Protein AF-A0A8W8LSD0-F1 (afdb_monomer)

Foldseek 3Di:
DDPLLVVLLLVVLQVVLVVCVVVVQWHVDDDPPDSTDGDDDVVCVVVDPPVVVVVVVVVVVVVSVVVSVVVVVVVVVVVVVVVVVVVVVD

Organism: Magallana gigas (NCBI:txid29159)

pLDDT: mean 93.32, std 4.4, range [66.19, 98.12]

Mean predicted aligned error: 3.9 Å

Nearest PDB structures (foldseek):
  6dec-assembly1_F  TM=9.801E-01  e=5.562E-10  Bos taurus
  6dec-assembly2_N  TM=9.756E-01  e=6.833E-10  Bos taurus
  4xf2-assembly2_Y  TM=9.127E-01  e=3.546E-09  Bos taurus
  6w17-assembly1_F  TM=9.397E-01  e=1.306E-08  Schizosaccharomyces pombe 972h-

Radius of gyration: 17.83 Å; Cα contacts (8 Å, |Δi|>4): 45; chains: 1; bounding box: 41×25×53 Å

InterPro domains:
  IPR008384 Actin-related protein 2/3 complex subunit 4 [PF05856] (1-88)
  IPR008384 Actin-related protein 2/3 complex subunit 4 [PTHR22629] (1-90)
  IPR034666 Arp2/3 complex subunit 2/4 [G3DSA:3.30.1460.20] (1-90)
  IPR034666 Arp2/3 complex subunit 2/4 [SSF69645] (1-90)

Structure (mmCIF, N/CA/C/O backbone):
data_AF-A0A8W8LSD0-F1
#
_entry.id   AF-A0A8W8LSD0-F1
#
loop_
_atom_site.group_PDB
_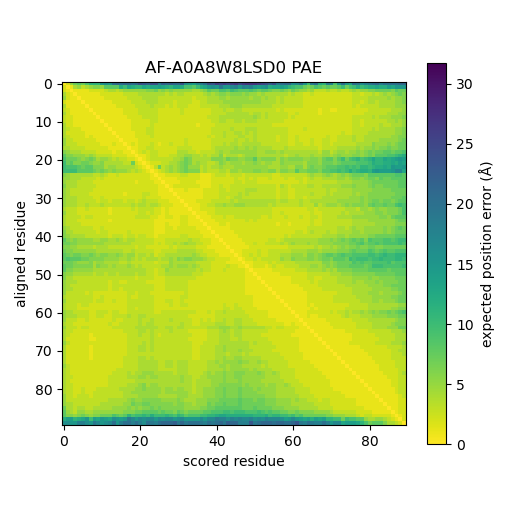atom_site.id
_atom_site.type_symbol
_atom_site.label_atom_id
_atom_site.label_alt_id
_atom_site.label_comp_id
_atom_site.label_asym_id
_atom_site.label_entity_id
_atom_site.label_seq_id
_atom_site.pdbx_PDB_ins_code
_atom_site.Cartn_x
_atom_site.Cartn_y
_atom_site.Cartn_z
_atom_site.occupancy
_atom_site.B_iso_or_equiv
_atom_site.auth_seq_id
_atom_site.auth_comp_id
_atom_site.auth_asym_id
_atom_site.auth_atom_id
_atom_site.pdbx_PDB_model_num
ATOM 1 N N . ALA A 1 1 ? -4.473 -6.099 -13.752 1.00 66.19 1 ALA A N 1
ATOM 2 C CA . ALA A 1 1 ? -3.156 -5.707 -13.230 1.00 66.19 1 ALA A CA 1
ATOM 3 C C . ALA A 1 1 ? -2.107 -6.569 -13.901 1.00 66.19 1 ALA A C 1
ATOM 5 O O . ALA A 1 1 ? -2.346 -7.762 -14.071 1.00 66.19 1 ALA A O 1
ATOM 6 N N . ASP A 1 2 ? -1.013 -5.963 -14.343 1.00 88.19 2 ASP A N 1
ATOM 7 C CA . ASP A 1 2 ? 0.117 -6.687 -14.924 1.00 88.19 2 ASP A CA 1
ATOM 8 C C . ASP A 1 2 ? 1.084 -7.190 -13.836 1.00 88.19 2 ASP A C 1
ATOM 10 O O . ASP A 1 2 ? 0.971 -6.847 -12.655 1.00 88.19 2 ASP A O 1
ATOM 14 N N . ASP A 1 3 ? 2.033 -8.045 -14.223 1.00 91.75 3 ASP A N 1
ATOM 15 C CA . ASP A 1 3 ? 2.984 -8.642 -13.276 1.00 91.75 3 ASP A CA 1
ATOM 16 C C . ASP A 1 3 ? 3.855 -7.587 -12.580 1.00 91.75 3 ASP A C 1
ATOM 18 O O . ASP A 1 3 ? 4.241 -7.760 -11.420 1.00 91.75 3 ASP A O 1
ATOM 22 N N . ILE A 1 4 ? 4.136 -6.467 -13.258 1.00 92.12 4 ILE A N 1
ATOM 23 C CA . ILE A 1 4 ? 4.927 -5.380 -12.683 1.00 92.12 4 ILE A CA 1
ATOM 24 C C . ILE A 1 4 ? 4.153 -4.656 -11.579 1.00 92.12 4 ILE A C 1
ATOM 26 O O . ILE A 1 4 ? 4.707 -4.472 -10.498 1.00 92.12 4 ILE A O 1
ATOM 30 N N . GLU A 1 5 ? 2.869 -4.340 -11.775 1.00 93.19 5 GLU A N 1
ATOM 31 C CA . GLU A 1 5 ? 2.009 -3.785 -10.722 1.00 93.19 5 GLU A CA 1
ATOM 32 C C . GLU A 1 5 ? 1.917 -4.720 -9.522 1.00 93.19 5 GLU A C 1
ATOM 34 O O . GLU A 1 5 ? 2.060 -4.273 -8.386 1.00 93.19 5 GLU A O 1
ATOM 39 N N . LYS A 1 6 ? 1.748 -6.027 -9.756 1.00 92.50 6 LYS A N 1
ATOM 40 C CA . LYS A 1 6 ? 1.665 -7.012 -8.671 1.00 92.50 6 LYS A CA 1
ATOM 41 C C . LYS A 1 6 ? 2.941 -7.036 -7.826 1.00 92.50 6 LYS A C 1
ATOM 43 O O . LYS A 1 6 ? 2.878 -7.033 -6.596 1.00 92.50 6 LYS A O 1
ATOM 48 N N . ILE A 1 7 ? 4.110 -7.029 -8.469 1.00 94.75 7 ILE A N 1
ATOM 49 C CA . ILE A 1 7 ? 5.403 -7.020 -7.772 1.00 94.75 7 ILE A CA 1
ATOM 50 C C . ILE A 1 7 ? 5.626 -5.694 -7.039 1.00 94.75 7 ILE A C 1
ATOM 52 O O . ILE A 1 7 ? 6.120 -5.705 -5.907 1.00 94.75 7 ILE A O 1
ATOM 56 N N . LEU A 1 8 ? 5.276 -4.565 -7.661 1.00 95.44 8 LEU A N 1
ATOM 57 C CA . LEU A 1 8 ? 5.379 -3.241 -7.047 1.00 95.44 8 LEU A CA 1
ATOM 58 C C . LEU A 1 8 ? 4.471 -3.138 -5.818 1.00 95.44 8 LEU A C 1
ATOM 60 O O . LEU A 1 8 ? 4.952 -2.739 -4.758 1.00 95.44 8 LEU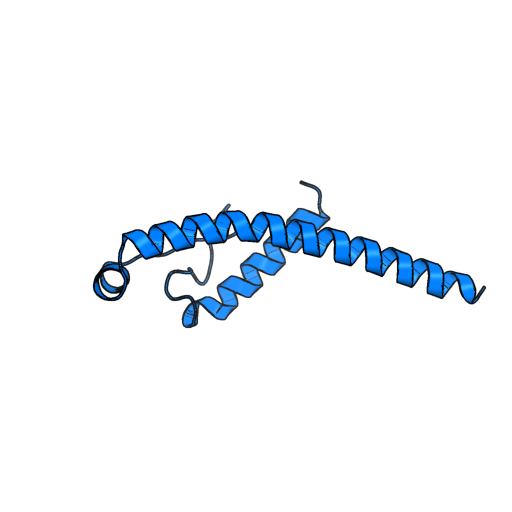 A O 1
ATOM 64 N N . CYS A 1 9 ? 3.219 -3.590 -5.920 1.00 94.44 9 CYS A N 1
ATOM 65 C CA . CYS A 1 9 ? 2.254 -3.593 -4.820 1.00 94.44 9 CYS A CA 1
ATOM 66 C C . CYS A 1 9 ? 2.763 -4.435 -3.655 1.00 94.44 9 CYS A C 1
ATOM 68 O O . CYS A 1 9 ? 2.925 -3.930 -2.545 1.00 94.44 9 CYS A O 1
ATOM 70 N N . HIS A 1 10 ? 3.160 -5.679 -3.924 1.00 93.62 10 HIS A N 1
ATOM 71 C CA . HIS A 1 10 ? 3.685 -6.568 -2.894 1.00 93.62 10 HIS A CA 1
ATOM 72 C C . HIS A 1 10 ? 4.940 -5.999 -2.200 1.00 93.62 10 HIS A C 1
ATOM 74 O O . HIS A 1 10 ? 5.071 -6.071 -0.974 1.00 93.62 10 HIS A O 1
ATOM 80 N N . LYS A 1 11 ? 5.873 -5.394 -2.952 1.00 94.38 11 LYS A N 1
ATOM 81 C CA . LYS A 1 11 ? 7.070 -4.758 -2.371 1.00 94.38 11 LYS A CA 1
ATOM 82 C C . LYS A 1 11 ? 6.720 -3.520 -1.546 1.00 94.38 11 LYS A C 1
ATOM 84 O O . LYS A 1 11 ? 7.287 -3.351 -0.465 1.00 94.38 11 LYS A O 1
ATOM 89 N N . PHE A 1 12 ? 5.804 -2.686 -2.029 1.00 94.81 12 PHE A N 1
ATOM 90 C CA . PHE A 1 12 ? 5.378 -1.472 -1.342 1.00 94.81 12 PHE A CA 1
ATOM 91 C C . PHE A 1 12 ? 4.619 -1.793 -0.048 1.00 94.81 12 PHE A C 1
ATOM 93 O O . PHE A 1 12 ? 4.983 -1.287 1.014 1.00 94.81 12 PHE A O 1
ATOM 100 N N . MET A 1 13 ? 3.672 -2.738 -0.079 1.00 94.81 13 MET A N 1
ATOM 101 C CA . MET A 1 13 ? 2.978 -3.199 1.129 1.00 94.81 13 MET A CA 1
ATOM 102 C C . MET A 1 13 ? 3.954 -3.787 2.148 1.00 94.81 13 MET A C 1
ATOM 104 O O . MET A 1 13 ? 3.898 -3.458 3.334 1.00 94.81 13 MET A O 1
ATOM 108 N N . ARG A 1 14 ? 4.922 -4.598 1.701 1.00 93.44 14 ARG A N 1
ATOM 109 C CA . ARG A 1 14 ? 5.972 -5.125 2.583 1.00 93.44 14 ARG A CA 1
ATOM 110 C C . ARG A 1 14 ? 6.803 -4.011 3.221 1.00 93.44 14 ARG A C 1
ATOM 112 O O . ARG A 1 14 ? 7.120 -4.093 4.405 1.00 93.44 14 ARG A O 1
ATOM 119 N N . PHE A 1 15 ? 7.141 -2.969 2.464 1.00 93.19 15 PHE A N 1
ATOM 120 C CA . PHE A 1 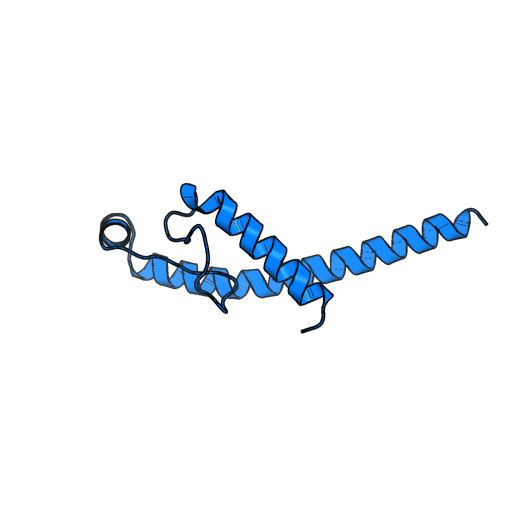15 ? 7.858 -1.800 2.973 1.00 93.19 15 PHE A CA 1
ATOM 121 C C . PHE A 1 15 ? 7.072 -1.048 4.054 1.00 93.19 15 PHE A C 1
ATOM 123 O O . PHE A 1 15 ? 7.668 -0.639 5.057 1.00 93.19 15 PHE A O 1
ATOM 130 N N . MET A 1 16 ? 5.755 -0.911 3.883 1.00 92.75 16 MET A N 1
ATOM 131 C CA . MET A 1 16 ? 4.869 -0.304 4.879 1.00 92.75 16 MET A CA 1
ATOM 132 C C . MET A 1 16 ? 4.767 -1.160 6.145 1.00 92.75 16 MET A C 1
ATOM 134 O O . MET A 1 16 ? 4.921 -0.647 7.252 1.00 92.75 16 MET A O 1
ATOM 138 N N . MET A 1 17 ? 4.613 -2.480 6.005 1.00 92.50 17 MET A N 1
ATOM 139 C CA . MET A 1 17 ? 4.524 -3.400 7.148 1.00 92.50 17 MET A CA 1
ATOM 140 C C . MET A 1 17 ? 5.804 -3.449 7.993 1.00 92.50 17 MET A C 1
ATOM 142 O O . MET A 1 17 ? 5.722 -3.591 9.212 1.00 92.50 17 MET A O 1
ATOM 146 N N . MET A 1 18 ? 6.986 -3.262 7.389 1.00 92.00 18 MET A N 1
ATOM 147 C CA . MET A 1 18 ? 8.247 -3.132 8.141 1.00 92.00 18 MET A CA 1
ATOM 148 C C . MET A 1 18 ? 8.278 -1.897 9.059 1.00 92.00 18 MET A C 1
ATOM 150 O O . MET A 1 18 ? 9.098 -1.839 9.968 1.00 92.00 18 MET A O 1
ATOM 154 N N . ARG A 1 19 ? 7.388 -0.921 8.843 1.00 91.44 19 ARG A N 1
ATOM 155 C CA . ARG A 1 19 ? 7.259 0.318 9.629 1.00 91.44 19 ARG A CA 1
ATOM 156 C C . ARG A 1 19 ? 5.997 0.351 10.488 1.00 91.44 19 ARG A C 1
ATOM 158 O O . ARG A 1 19 ? 5.623 1.412 10.981 1.00 91.44 19 ARG A O 1
ATOM 165 N 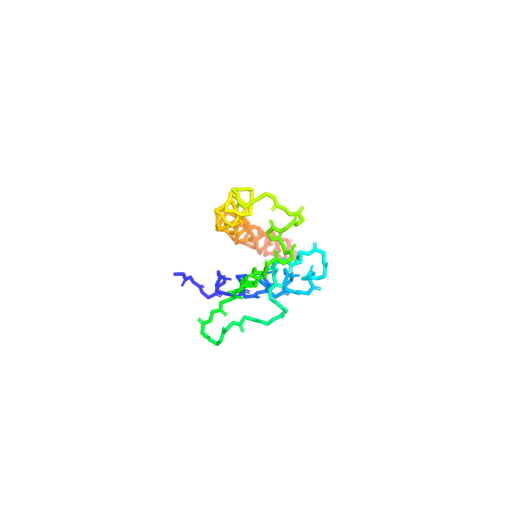N . ALA A 1 20 ? 5.363 -0.800 10.704 1.00 89.88 20 ALA A N 1
ATOM 166 C CA . ALA A 1 20 ? 4.160 -0.921 11.526 1.00 89.88 20 ALA A CA 1
ATOM 167 C C . ALA A 1 20 ? 4.350 -0.454 12.987 1.00 89.88 20 ALA A C 1
ATOM 169 O O . ALA A 1 20 ? 3.374 -0.231 13.686 1.00 89.88 20 ALA A O 1
ATOM 170 N N . GLU A 1 21 ? 5.585 -0.270 13.468 1.00 83.88 21 GLU A N 1
ATOM 171 C CA . GLU A 1 21 ? 5.828 0.354 14.781 1.00 83.88 21 GLU A CA 1
ATOM 172 C C . GLU A 1 21 ? 5.514 1.855 14.791 1.00 83.88 21 GLU A C 1
ATOM 174 O O . GLU A 1 21 ? 5.012 2.372 15.783 1.00 83.88 21 GLU A O 1
ATOM 179 N N . HIS A 1 22 ? 5.750 2.547 13.674 1.00 86.06 22 HIS A N 1
ATOM 180 C CA . HIS A 1 22 ? 5.378 3.954 13.507 1.00 86.06 22 HIS A CA 1
ATOM 181 C C . HIS A 1 22 ? 3.919 4.105 13.066 1.00 86.06 22 HIS A C 1
ATOM 183 O O . HIS A 1 22 ? 3.249 5.067 13.428 1.00 86.06 22 HIS A O 1
ATOM 189 N N . PHE A 1 23 ? 3.421 3.132 12.303 1.00 83.56 23 PHE A N 1
ATOM 190 C CA . PHE A 1 23 ? 2.027 3.035 11.888 1.00 83.56 23 PHE A CA 1
ATOM 191 C C . PHE A 1 23 ? 1.298 2.018 12.762 1.00 83.56 23 PHE A C 1
ATOM 193 O O . PHE A 1 23 ? 1.052 0.893 12.338 1.00 83.56 23 PHE A O 1
ATOM 200 N N . THR A 1 24 ? 0.945 2.423 13.980 1.00 85.06 24 THR A N 1
ATOM 201 C CA . THR A 1 24 ? 0.423 1.542 15.044 1.00 85.06 24 THR A CA 1
ATOM 202 C C . THR A 1 24 ? -0.824 0.734 14.664 1.00 85.06 24 THR A C 1
ATOM 204 O O . THR A 1 24 ? -1.067 -0.329 15.231 1.00 85.06 24 THR A O 1
ATOM 207 N N . VAL A 1 25 ? -1.595 1.190 13.672 1.00 92.44 25 VAL A N 1
ATOM 208 C CA . VAL A 1 25 ? -2.780 0.487 13.151 1.00 92.44 25 VAL A CA 1
ATOM 209 C C . VAL A 1 25 ? -2.469 -0.546 12.064 1.00 92.44 25 VAL A C 1
ATOM 211 O O . VAL A 1 25 ? -3.363 -1.295 11.673 1.00 92.44 25 VAL A O 1
ATOM 214 N N . LEU A 1 26 ? -1.236 -0.610 11.549 1.00 94.50 26 LEU A N 1
ATOM 215 C CA . LEU A 1 26 ? -0.833 -1.600 10.550 1.00 94.50 26 LEU A CA 1
ATOM 216 C C . LEU A 1 26 ? -0.439 -2.922 11.204 1.00 94.50 26 LEU A C 1
ATOM 218 O O . LEU A 1 26 ? 0.298 -2.983 12.188 1.00 94.50 26 LEU A O 1
ATOM 222 N N . ARG A 1 27 ? -0.874 -4.024 10.595 1.00 94.94 27 ARG A N 1
ATOM 223 C CA . ARG A 1 27 ? -0.444 -5.362 10.992 1.00 94.94 27 ARG A CA 1
ATOM 224 C C . ARG A 1 27 ? 0.917 -5.671 10.364 1.00 94.94 27 ARG A C 1
ATOM 226 O O . ARG A 1 27 ? 1.118 -5.475 9.172 1.00 94.94 27 ARG A O 1
ATOM 233 N N . ARG A 1 28 ? 1.844 -6.236 11.147 1.00 94.31 28 ARG A N 1
ATOM 234 C CA . ARG A 1 28 ? 3.199 -6.622 10.681 1.00 94.31 28 ARG A CA 1
ATOM 235 C C . ARG A 1 28 ? 3.201 -7.698 9.584 1.00 94.31 28 ARG A C 1
ATOM 237 O O . ARG A 1 28 ? 4.183 -7.849 8.864 1.00 94.31 28 ARG A O 1
ATOM 244 N N . LYS A 1 29 ? 2.124 -8.477 9.497 1.00 94.25 29 LYS A N 1
ATOM 245 C CA . LYS A 1 29 ? 1.883 -9.503 8.478 1.00 94.25 29 LYS A CA 1
ATOM 246 C C . LYS A 1 29 ? 0.419 -9.397 8.051 1.00 94.25 29 LYS A C 1
ATOM 248 O O . LYS A 1 29 ? -0.431 -9.273 8.942 1.00 94.25 29 LYS A O 1
ATOM 253 N N . PRO A 1 30 ? 0.087 -9.473 6.756 1.00 96.00 30 PRO A N 1
ATOM 254 C CA . PRO A 1 30 ? -1.301 -9.409 6.338 1.00 96.00 30 PRO A CA 1
ATOM 255 C C . PRO A 1 30 ? -2.013 -10.732 6.646 1.00 96.00 30 PRO A C 1
ATOM 257 O O . PRO A 1 30 ? -1.390 -11.730 7.033 1.00 96.00 30 PRO A O 1
ATOM 260 N N . VAL A 1 31 ? -3.338 -10.729 6.548 1.00 96.38 31 VAL A N 1
ATOM 261 C CA . VAL A 1 31 ? -4.128 -11.964 6.492 1.00 96.38 31 VAL A CA 1
ATOM 262 C C . VAL A 1 31 ? -3.789 -12.705 5.195 1.00 96.38 31 VAL A C 1
ATOM 264 O O . VAL A 1 31 ? -3.430 -12.091 4.193 1.00 96.38 31 VAL A O 1
ATOM 267 N N . GLU A 1 32 ? -3.845 -14.034 5.222 1.00 94.75 32 GLU A N 1
ATOM 268 C CA . GLU A 1 32 ? -3.595 -14.846 4.032 1.00 94.75 32 GLU A CA 1
ATOM 269 C C . GLU A 1 32 ? -4.561 -14.471 2.897 1.00 94.75 32 GLU A C 1
ATOM 271 O O . GLU A 1 32 ? -5.750 -14.271 3.130 1.00 94.75 32 GLU A O 1
ATOM 276 N N . GLY A 1 33 ? -4.031 -14.330 1.680 1.00 93.62 33 GLY A N 1
ATOM 277 C CA . GLY A 1 33 ? -4.794 -13.868 0.517 1.00 93.62 33 GLY A CA 1
ATOM 278 C C . GLY A 1 33 ? -4.924 -12.345 0.378 1.00 93.62 33 GLY A C 1
ATOM 279 O O . GLY A 1 33 ? -5.511 -11.900 -0.602 1.00 93.62 33 GLY A O 1
ATOM 280 N N . TYR A 1 34 ? -4.358 -11.552 1.298 1.00 94.25 34 TYR A N 1
ATOM 281 C CA . TYR A 1 34 ? -4.382 -10.085 1.252 1.00 94.25 34 TYR A CA 1
ATOM 282 C C . TYR A 1 34 ? -2.971 -9.485 1.238 1.00 94.25 34 TYR A C 1
ATOM 284 O O . TYR A 1 34 ? -2.045 -10.029 1.842 1.00 94.25 34 TYR A O 1
ATOM 292 N N . ASP A 1 35 ? -2.813 -8.326 0.593 1.00 92.44 35 ASP A N 1
ATOM 293 C CA . ASP A 1 35 ? -1.520 -7.634 0.495 1.00 92.44 35 ASP A CA 1
ATOM 294 C C . ASP A 1 35 ? -1.179 -6.808 1.751 1.00 92.44 35 ASP A C 1
ATOM 296 O O . ASP A 1 35 ? -0.008 -6.658 2.106 1.00 92.44 35 ASP A O 1
ATOM 300 N N . ILE A 1 36 ? -2.194 -6.295 2.457 1.00 94.19 36 ILE A N 1
ATOM 301 C CA . ILE A 1 36 ? -2.052 -5.489 3.677 1.00 94.19 36 ILE A CA 1
ATOM 302 C C . ILE A 1 36 ? -3.229 -5.721 4.631 1.00 94.19 36 ILE A C 1
ATOM 304 O O . ILE A 1 36 ? -4.304 -6.168 4.233 1.00 94.19 36 ILE A O 1
ATOM 308 N N . SER A 1 37 ? -3.039 -5.463 5.925 1.00 95.25 37 SER A N 1
ATOM 309 C CA . SER A 1 37 ? -4.114 -5.567 6.916 1.00 95.25 37 SER A CA 1
ATOM 310 C C . SER A 1 37 ? -3.945 -4.540 8.027 1.00 95.25 37 SER A C 1
ATOM 312 O O . SER A 1 37 ? -2.825 -4.254 8.455 1.00 95.25 37 SER A O 1
ATOM 314 N N . PHE A 1 38 ? -5.072 -4.042 8.528 1.00 95.19 38 PHE A N 1
ATOM 315 C CA . PHE A 1 38 ? -5.139 -3.126 9.661 1.00 95.19 38 PHE A CA 1
ATOM 316 C C . PHE A 1 38 ? -5.622 -3.858 10.912 1.00 95.19 38 PHE A C 1
ATOM 318 O O . PHE A 1 38 ? -6.474 -4.742 10.834 1.00 95.19 38 PHE A O 1
ATOM 325 N N . LEU A 1 39 ? -5.085 -3.481 12.069 1.00 94.81 39 LEU A N 1
ATOM 326 C CA . LEU A 1 39 ? -5.544 -3.921 13.379 1.00 94.81 39 LEU A CA 1
ATOM 327 C C . LEU A 1 39 ? -5.874 -2.687 14.218 1.00 94.81 39 LEU A C 1
ATOM 329 O O . LEU A 1 39 ? -4.986 -1.975 14.683 1.00 94.81 39 LEU A O 1
ATOM 333 N N . ILE A 1 40 ? -7.166 -2.442 14.425 1.00 94.62 40 ILE A N 1
ATOM 334 C CA . ILE A 1 40 ? -7.650 -1.342 15.259 1.00 94.62 40 ILE A CA 1
ATOM 335 C C . ILE A 1 40 ? -8.174 -1.926 16.569 1.00 94.62 40 ILE A C 1
ATOM 337 O O . ILE A 1 40 ? -9.129 -2.697 16.570 1.00 94.62 40 ILE A O 1
ATOM 341 N N . THR A 1 41 ? -7.534 -1.564 17.679 1.00 95.06 41 THR A N 1
ATOM 342 C CA . THR A 1 41 ? -7.923 -1.968 19.035 1.00 95.06 41 THR A CA 1
ATOM 343 C C . THR A 1 41 ? -8.635 -0.820 19.752 1.00 95.06 41 THR A C 1
ATOM 345 O O . THR A 1 41 ? -8.651 0.318 19.273 1.00 95.06 41 THR A O 1
ATOM 348 N N . ASN A 1 42 ? -9.200 -1.091 20.932 1.00 94.38 42 ASN A N 1
ATOM 349 C CA . ASN A 1 42 ? -9.801 -0.053 21.772 1.00 94.38 42 ASN A CA 1
ATOM 350 C C . ASN A 1 42 ? -8.787 1.043 22.145 1.00 94.38 42 ASN A C 1
ATOM 352 O O . ASN A 1 42 ? -9.127 2.219 22.049 1.00 94.38 42 ASN A O 1
ATOM 356 N N . THR A 1 43 ? -7.529 0.684 22.430 1.00 94.19 43 THR A N 1
ATOM 357 C CA . THR A 1 43 ? -6.453 1.639 22.751 1.00 94.19 43 THR A CA 1
ATOM 358 C C . THR A 1 43 ? -6.232 2.664 21.638 1.00 94.19 43 THR A C 1
ATOM 360 O O . THR A 1 43 ? -6.065 3.849 21.916 1.00 94.19 43 THR A O 1
ATOM 363 N N . HIS A 1 44 ? -6.308 2.250 20.367 1.00 93.88 44 HIS A N 1
ATOM 364 C CA . HIS A 1 44 ? -6.220 3.188 19.243 1.00 93.88 44 HIS A CA 1
ATOM 365 C C . HIS A 1 44 ? -7.395 4.169 19.243 1.00 93.88 44 HIS A C 1
ATOM 367 O O . HIS A 1 44 ? -7.206 5.353 18.998 1.00 93.88 44 HIS A O 1
ATOM 373 N N . THR A 1 45 ? -8.605 3.704 19.558 1.00 92.12 45 THR A N 1
ATOM 374 C CA . THR A 1 45 ? -9.801 4.562 19.594 1.00 92.12 45 THR A CA 1
ATOM 375 C C . THR A 1 45 ? -9.915 5.441 20.841 1.00 92.12 45 THR A C 1
ATOM 377 O O . THR A 1 45 ? -10.705 6.382 20.843 1.00 92.12 45 THR A O 1
ATOM 380 N N . GLU A 1 46 ? -9.158 5.126 21.891 1.00 93.94 46 GLU A N 1
ATOM 381 C CA . GLU A 1 46 ? -9.015 5.946 23.099 1.00 93.94 46 GLU A CA 1
AT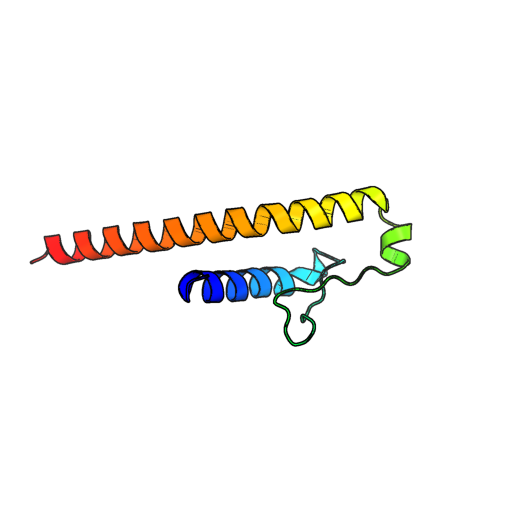OM 382 C C . GLU A 1 46 ? -7.986 7.067 22.886 1.00 93.94 46 GLU A C 1
ATOM 384 O O . GLU A 1 46 ? -8.181 8.181 23.362 1.00 93.94 46 GLU A O 1
ATOM 389 N N . GLN A 1 47 ? -6.908 6.791 22.142 1.00 92.50 47 GLN A N 1
ATOM 390 C CA . GLN A 1 47 ? -5.828 7.749 21.864 1.00 92.50 47 GLN A CA 1
ATOM 391 C C . GLN A 1 47 ? -6.064 8.596 20.605 1.00 92.50 47 GLN A C 1
ATOM 393 O O . GLN A 1 47 ? -5.516 9.690 20.483 1.00 92.50 47 GLN A O 1
ATOM 398 N N . MET A 1 48 ? -6.852 8.094 19.652 1.00 92.50 48 MET A N 1
ATOM 399 C CA . MET A 1 48 ? -7.084 8.720 18.351 1.00 92.50 48 MET A CA 1
ATOM 400 C C . MET A 1 48 ? -8.578 8.903 18.096 1.00 92.50 48 MET A C 1
AT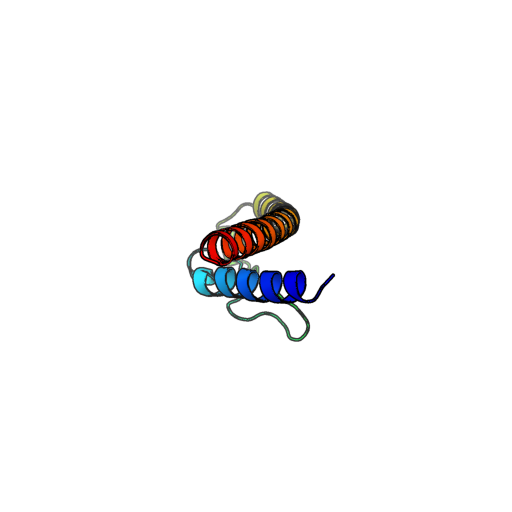OM 402 O O . MET A 1 48 ? -9.410 8.064 18.445 1.00 92.50 48 MET A O 1
ATOM 406 N N . TYR A 1 49 ? -8.935 9.980 17.399 1.00 94.12 49 TYR A N 1
ATOM 407 C CA . TYR A 1 49 ? -10.316 10.198 16.992 1.00 94.12 49 TYR A CA 1
ATOM 408 C C . TYR A 1 49 ? -10.759 9.159 15.957 1.00 94.12 49 TYR A C 1
ATOM 410 O O . TYR A 1 49 ? -10.185 9.062 14.872 1.00 94.12 49 TYR A O 1
ATOM 418 N N . LYS A 1 50 ? -11.841 8.431 16.258 1.00 92.94 50 LYS A N 1
ATOM 419 C CA . LYS A 1 50 ? -12.389 7.370 15.392 1.00 92.94 50 LYS A CA 1
ATOM 420 C C . LYS A 1 50 ? -12.634 7.834 13.953 1.00 92.94 50 LYS A C 1
ATOM 422 O O . LYS A 1 50 ? -12.280 7.125 13.021 1.00 92.94 50 LYS A O 1
ATOM 427 N N . HIS A 1 51 ? -13.182 9.036 13.769 1.00 94.25 51 HIS A N 1
ATOM 428 C CA . HIS A 1 51 ? -13.426 9.585 12.433 1.00 94.25 51 HIS A CA 1
ATOM 429 C C . HIS A 1 51 ? -12.118 9.834 11.662 1.00 94.25 51 HIS A C 1
ATOM 431 O O . HIS A 1 51 ? -12.050 9.538 10.479 1.00 94.25 51 HIS A O 1
ATOM 437 N N . LYS A 1 52 ? -11.041 10.258 12.338 1.00 94.19 52 LYS A N 1
ATOM 438 C CA . LYS A 1 52 ? -9.720 10.426 11.712 1.00 94.19 52 LYS A CA 1
ATOM 439 C C . LYS A 1 52 ? -9.054 9.109 11.335 1.00 94.19 52 LYS A C 1
ATOM 441 O O . LYS A 1 52 ? -8.331 9.071 10.348 1.00 94.19 52 LYS A O 1
ATOM 446 N N . LEU A 1 53 ? -9.305 8.032 12.079 1.00 92.88 53 LEU A N 1
ATOM 447 C CA . LEU A 1 53 ? -8.854 6.694 11.687 1.00 92.88 53 LEU A CA 1
ATOM 448 C C . LEU A 1 53 ? -9.538 6.221 10.399 1.00 92.88 53 LEU A C 1
ATOM 450 O O . LEU A 1 53 ? -8.882 5.637 9.540 1.00 92.88 53 LEU A O 1
ATOM 454 N N . VAL A 1 54 ? -10.836 6.500 10.258 1.00 94.12 54 VAL A N 1
ATOM 455 C CA . VAL A 1 54 ? -11.587 6.198 9.032 1.00 94.12 54 VAL A CA 1
ATOM 456 C C . VAL A 1 54 ? -11.064 7.033 7.863 1.00 94.12 54 VAL A C 1
ATOM 458 O O . VAL A 1 54 ? -10.723 6.454 6.833 1.00 94.12 54 VAL A O 1
ATOM 461 N N . ASP A 1 55 ? -10.913 8.352 8.046 1.00 95.44 55 ASP A N 1
ATOM 462 C CA . ASP A 1 55 ? -10.337 9.252 7.034 1.00 95.44 55 ASP A CA 1
ATOM 463 C C . ASP A 1 55 ? -8.962 8.748 6.568 1.00 95.44 55 ASP A C 1
ATOM 465 O O . ASP A 1 55 ? -8.676 8.704 5.374 1.00 95.44 55 ASP A O 1
ATOM 469 N N . PHE A 1 56 ? -8.118 8.317 7.512 1.00 92.56 56 PHE A N 1
ATOM 470 C CA . PHE A 1 56 ? -6.797 7.776 7.217 1.00 92.56 56 PHE A CA 1
ATOM 471 C C . PHE A 1 56 ? -6.854 6.499 6.372 1.00 92.56 56 PHE A C 1
ATOM 473 O O . PHE A 1 56 ? -6.089 6.390 5.420 1.00 92.56 56 PHE A O 1
ATOM 480 N N . ILE A 1 57 ? -7.735 5.540 6.685 1.00 92.69 57 ILE A N 1
ATOM 481 C CA . ILE A 1 57 ? -7.845 4.297 5.901 1.00 92.69 57 ILE A CA 1
ATOM 482 C C . ILE A 1 57 ? -8.290 4.599 4.469 1.00 92.69 57 ILE A C 1
ATOM 484 O O . ILE A 1 57 ? -7.712 4.053 3.532 1.00 92.69 57 ILE A O 1
ATOM 488 N N . ILE A 1 58 ? -9.283 5.477 4.300 1.00 94.75 58 ILE A N 1
ATOM 489 C CA . ILE A 1 58 ? -9.775 5.878 2.975 1.00 94.75 58 ILE A CA 1
ATOM 490 C C . ILE A 1 58 ? -8.642 6.532 2.184 1.00 94.75 58 ILE A C 1
ATOM 492 O O . ILE A 1 58 ? -8.316 6.087 1.087 1.00 94.75 58 ILE A O 1
ATOM 496 N N . HIS A 1 59 ? -7.981 7.523 2.784 1.00 94.31 59 HIS A N 1
ATOM 497 C CA . HIS A 1 59 ? -6.861 8.211 2.156 1.00 94.31 59 HIS A CA 1
ATOM 498 C C . HIS A 1 59 ? -5.721 7.250 1.795 1.00 94.31 59 HIS A C 1
ATOM 500 O O . HIS A 1 59 ? -5.168 7.316 0.703 1.00 94.31 59 HIS A O 1
ATOM 506 N N . PHE A 1 60 ? -5.394 6.311 2.682 1.00 92.81 60 PHE A N 1
ATOM 507 C CA . PHE A 1 60 ? -4.360 5.315 2.434 1.00 92.81 60 PHE A CA 1
ATOM 508 C C . PHE A 1 60 ? -4.685 4.434 1.222 1.00 92.81 60 PHE A C 1
ATOM 510 O O . PHE A 1 60 ? -3.803 4.179 0.406 1.00 92.81 60 PHE A O 1
ATOM 517 N N . MET A 1 61 ? -5.940 3.995 1.079 1.00 91.00 61 MET A N 1
ATOM 518 C CA . MET A 1 61 ? -6.364 3.217 -0.088 1.00 91.00 61 MET A CA 1
ATOM 519 C C . MET A 1 61 ? -6.258 4.026 -1.387 1.00 91.00 61 MET A C 1
ATOM 521 O O . MET A 1 61 ? -5.782 3.495 -2.386 1.00 91.00 61 MET A O 1
ATOM 525 N N . GLU A 1 62 ? -6.630 5.307 -1.372 1.00 93.12 62 GLU A N 1
ATOM 526 C CA . GLU A 1 62 ? -6.531 6.182 -2.549 1.00 93.12 62 GLU A CA 1
ATOM 527 C C . GLU A 1 62 ? -5.081 6.474 -2.964 1.00 93.12 62 GLU A C 1
ATOM 529 O O . GLU A 1 62 ? -4.772 6.536 -4.156 1.00 93.12 62 GLU A O 1
ATOM 534 N N . GLU A 1 63 ? -4.182 6.674 -1.999 1.00 94.12 63 GLU A N 1
ATOM 535 C CA . GLU A 1 63 ? -2.788 7.020 -2.286 1.00 94.12 63 GLU A CA 1
ATOM 536 C C . GLU A 1 63 ? -1.960 5.822 -2.764 1.00 94.12 63 GLU A C 1
ATOM 538 O O . GLU A 1 63 ? -1.057 6.004 -3.580 1.00 94.12 63 GLU A O 1
ATOM 543 N N . ILE A 1 64 ? -2.276 4.591 -2.336 1.00 92.25 64 ILE A N 1
ATOM 544 C CA . ILE A 1 64 ? -1.565 3.395 -2.821 1.00 92.25 64 ILE A CA 1
ATOM 545 C C . ILE A 1 64 ? -1.677 3.266 -4.337 1.00 92.25 64 ILE A C 1
ATOM 547 O O . ILE A 1 64 ? -0.665 3.058 -5.006 1.00 92.25 64 ILE A O 1
ATOM 551 N N . ASP A 1 65 ? -2.883 3.390 -4.888 1.00 89.94 65 ASP A N 1
ATOM 552 C CA . ASP A 1 65 ? -3.099 3.185 -6.322 1.00 89.94 65 ASP A CA 1
ATOM 553 C C . ASP A 1 65 ? -2.346 4.230 -7.157 1.00 89.94 65 ASP A C 1
ATOM 555 O O . ASP A 1 65 ? -1.749 3.914 -8.197 1.00 89.94 65 ASP A O 1
ATOM 559 N N . LYS A 1 66 ? -2.304 5.475 -6.666 1.00 94.38 66 LYS A N 1
ATOM 560 C CA . LYS A 1 66 ? -1.533 6.565 -7.275 1.00 94.38 66 LYS A CA 1
ATOM 561 C C . LYS A 1 66 ? -0.034 6.285 -7.215 1.00 94.38 66 LYS A C 1
ATOM 563 O O . LYS A 1 66 ? 0.648 6.412 -8.233 1.00 94.38 66 LYS A O 1
ATOM 568 N N . GLU A 1 67 ? 0.472 5.856 -6.063 1.00 95.56 67 GLU A N 1
ATOM 569 C CA . GLU A 1 67 ? 1.896 5.587 -5.860 1.00 95.56 67 GLU A CA 1
ATOM 570 C C . GLU A 1 67 ? 2.374 4.392 -6.700 1.00 95.56 67 GLU A C 1
ATOM 572 O O . GLU A 1 67 ? 3.435 4.441 -7.322 1.00 95.56 67 GLU A O 1
ATOM 577 N N . ILE A 1 68 ? 1.571 3.329 -6.805 1.00 94.25 68 ILE A N 1
ATOM 578 C CA . ILE A 1 68 ? 1.867 2.170 -7.663 1.00 94.25 68 ILE A CA 1
ATOM 579 C C . ILE A 1 68 ? 1.914 2.572 -9.135 1.00 94.25 68 ILE A C 1
ATOM 581 O O . ILE A 1 68 ? 2.847 2.194 -9.852 1.00 94.25 68 ILE A O 1
ATOM 585 N N . SER A 1 69 ? 0.962 3.395 -9.571 1.00 94.19 69 SER A N 1
ATOM 586 C CA . SER A 1 69 ? 0.944 3.942 -10.928 1.00 94.19 69 SER A CA 1
ATOM 587 C C . SER A 1 69 ? 2.184 4.803 -11.205 1.00 94.19 69 SER A C 1
ATOM 589 O O . SER A 1 69 ? 2.830 4.650 -12.246 1.00 94.19 69 SER A O 1
ATOM 591 N N . ALA A 1 70 ? 2.578 5.657 -10.255 1.00 96.44 70 ALA A N 1
ATOM 592 C CA . ALA A 1 70 ? 3.777 6.485 -10.356 1.00 96.44 70 ALA A CA 1
ATOM 593 C C . ALA A 1 70 ? 5.061 5.640 -10.416 1.00 96.44 70 ALA A C 1
ATOM 595 O O . ALA A 1 70 ? 5.912 5.859 -11.285 1.00 96.44 70 ALA A O 1
ATOM 596 N N . MET A 1 71 ? 5.184 4.622 -9.559 1.00 96.69 71 MET A N 1
ATOM 597 C CA . MET A 1 71 ? 6.310 3.686 -9.569 1.00 96.69 71 MET A CA 1
ATOM 598 C C . MET A 1 71 ? 6.419 2.936 -10.899 1.00 96.69 71 MET A C 1
ATOM 600 O O . MET A 1 71 ? 7.518 2.805 -11.442 1.00 96.69 71 MET A O 1
ATOM 604 N N . LYS A 1 72 ? 5.297 2.484 -11.467 1.00 95.81 72 LYS A N 1
ATOM 605 C CA . LYS A 1 72 ? 5.273 1.811 -12.772 1.00 95.81 72 LYS A CA 1
ATOM 606 C C . LYS A 1 72 ? 5.804 2.714 -13.886 1.00 95.81 72 LYS A C 1
ATOM 608 O O . LYS A 1 72 ? 6.668 2.301 -14.663 1.00 95.81 72 LYS A O 1
ATOM 613 N N . LEU A 1 73 ? 5.336 3.963 -13.940 1.00 96.62 73 LEU A N 1
ATOM 614 C CA . LEU A 1 73 ? 5.827 4.957 -14.899 1.00 96.62 73 LEU A CA 1
ATOM 615 C C . LEU A 1 73 ? 7.328 5.224 -14.716 1.00 96.62 73 LEU A C 1
ATOM 617 O O . LEU A 1 73 ? 8.066 5.296 -15.702 1.00 96.62 73 LEU A O 1
ATOM 621 N N . ALA A 1 74 ? 7.796 5.307 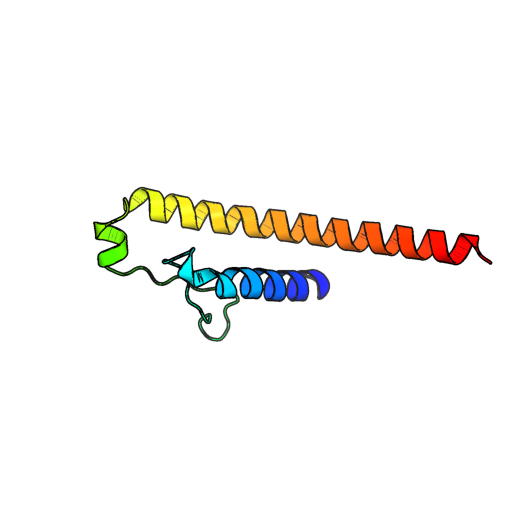-13.469 1.00 97.38 74 ALA A N 1
ATOM 622 C CA . ALA A 1 74 ? 9.205 5.514 -13.155 1.00 97.38 74 ALA A CA 1
ATOM 623 C C . ALA A 1 74 ? 10.085 4.348 -13.630 1.00 97.38 74 ALA A C 1
ATOM 625 O O . ALA A 1 74 ? 11.152 4.585 -14.203 1.00 97.38 74 ALA A O 1
ATOM 626 N N . VAL A 1 75 ? 9.643 3.098 -13.445 1.00 96.69 75 VAL A N 1
ATOM 627 C CA . VAL A 1 75 ? 10.373 1.917 -13.935 1.00 96.69 75 VAL A CA 1
ATOM 628 C C . VAL A 1 75 ? 10.459 1.926 -15.461 1.00 96.69 75 VAL A C 1
ATOM 630 O O . VAL A 1 75 ? 11.552 1.770 -16.002 1.00 96.69 75 VAL A O 1
ATOM 633 N N . ASN A 1 76 ? 9.350 2.188 -16.155 1.00 95.81 76 ASN A N 1
ATOM 634 C CA . ASN A 1 76 ? 9.325 2.243 -17.619 1.00 95.81 76 ASN A CA 1
ATOM 635 C C . ASN A 1 76 ? 10.232 3.347 -18.179 1.00 95.81 76 ASN A C 1
ATOM 637 O O . ASN A 1 76 ? 10.972 3.124 -19.137 1.00 95.81 76 ASN A O 1
ATOM 641 N N . SER A 1 77 ? 10.201 4.531 -17.562 1.00 98.12 77 SER A N 1
A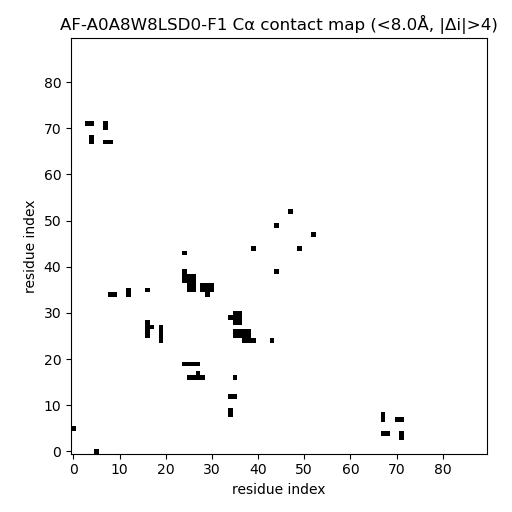TOM 642 C CA . SER A 1 77 ? 11.064 5.653 -17.938 1.00 98.12 77 SER A CA 1
ATOM 643 C C . SER A 1 77 ? 12.546 5.304 -17.765 1.00 98.12 77 SER A C 1
ATOM 645 O O . SER A 1 77 ? 13.339 5.466 -18.692 1.00 98.12 77 SER A O 1
ATOM 647 N N . ARG A 1 78 ? 12.922 4.729 -16.614 1.00 97.81 78 ARG A N 1
ATOM 648 C CA . ARG A 1 78 ? 14.309 4.318 -16.348 1.00 97.81 78 ARG A CA 1
ATOM 649 C C . ARG A 1 78 ? 14.782 3.219 -17.291 1.00 97.81 78 ARG A C 1
ATOM 651 O O . ARG A 1 78 ? 15.897 3.310 -17.789 1.00 97.81 78 ARG A O 1
ATOM 658 N N . ALA A 1 79 ? 13.940 2.224 -17.570 1.00 97.62 79 ALA A N 1
ATOM 659 C CA . ALA A 1 79 ? 14.267 1.156 -18.510 1.00 97.62 79 ALA A CA 1
ATOM 660 C C . ALA A 1 79 ? 14.575 1.711 -19.910 1.00 97.62 79 ALA A C 1
ATOM 662 O O . ALA A 1 79 ? 15.560 1.304 -20.525 1.00 97.62 79 ALA A O 1
ATOM 663 N N . ARG A 1 80 ? 13.787 2.690 -20.378 1.00 97.50 80 ARG A N 1
ATOM 664 C CA . ARG A 1 80 ? 14.035 3.377 -21.651 1.00 97.50 80 ARG A CA 1
ATOM 665 C C . ARG A 1 80 ? 15.377 4.105 -21.653 1.00 97.50 80 ARG A C 1
ATOM 667 O O . ARG A 1 80 ? 16.173 3.875 -22.554 1.00 97.50 80 ARG A O 1
ATOM 674 N N . ILE A 1 81 ? 15.651 4.918 -20.631 1.00 97.75 81 IL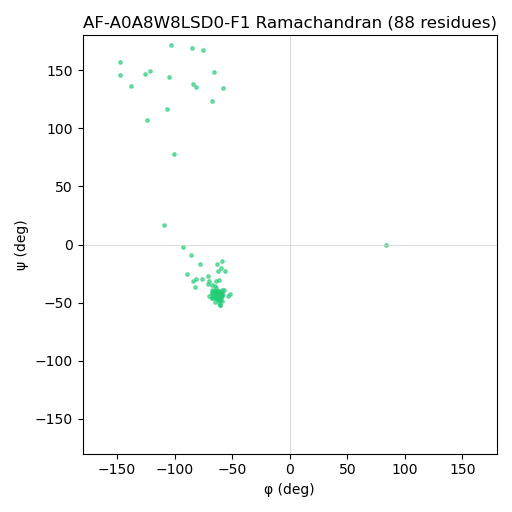E A N 1
ATOM 675 C CA . ILE A 1 81 ? 16.916 5.665 -20.522 1.00 97.75 81 ILE A CA 1
ATOM 676 C C . ILE A 1 81 ? 18.112 4.707 -20.515 1.00 97.75 81 ILE A C 1
ATOM 678 O O . ILE A 1 81 ? 19.093 4.938 -21.215 1.00 97.75 81 ILE A O 1
ATOM 682 N N . SER A 1 82 ? 18.035 3.612 -19.752 1.00 97.75 82 SER A N 1
ATOM 683 C CA . SER A 1 82 ? 19.100 2.606 -19.711 1.00 97.75 82 SER A CA 1
ATOM 684 C C . SER A 1 82 ? 19.328 1.938 -21.068 1.00 97.75 82 SER A C 1
ATOM 686 O O . SER A 1 82 ? 20.479 1.728 -21.444 1.00 97.75 82 SER A O 1
ATOM 688 N N . ALA A 1 83 ? 18.262 1.631 -21.812 1.00 97.56 83 ALA A N 1
ATOM 689 C CA . ALA A 1 83 ? 18.371 1.050 -23.147 1.00 97.56 83 ALA A CA 1
ATOM 690 C C . ALA A 1 83 ? 18.976 2.038 -24.158 1.00 97.56 83 ALA A C 1
ATOM 692 O O . ALA A 1 83 ? 19.893 1.677 -24.891 1.00 97.56 83 ALA A O 1
ATOM 693 N N . GLU A 1 84 ? 18.511 3.290 -24.165 1.00 97.19 84 GLU A N 1
ATOM 694 C CA . GLU A 1 84 ? 19.047 4.347 -25.030 1.00 97.19 84 GLU A CA 1
ATOM 695 C C . GLU A 1 84 ? 20.533 4.596 -24.754 1.00 97.19 84 GLU A C 1
ATOM 697 O O . GLU A 1 84 ? 21.337 4.654 -25.681 1.00 97.19 84 GLU A O 1
ATOM 702 N N . GLU A 1 85 ? 20.918 4.705 -23.482 1.00 97.06 85 GLU A N 1
ATOM 703 C CA . GLU A 1 85 ? 22.305 4.963 -23.095 1.00 97.06 85 GLU A CA 1
ATOM 704 C C . GLU A 1 85 ? 23.238 3.793 -23.427 1.00 97.06 85 GLU A C 1
ATOM 706 O O . GLU A 1 85 ? 24.384 4.010 -23.821 1.00 97.06 85 GLU A O 1
ATOM 711 N N . PHE A 1 86 ? 22.752 2.555 -23.313 1.00 96.56 86 PHE A N 1
ATOM 712 C CA . PHE A 1 86 ? 23.501 1.376 -23.737 1.00 96.56 86 PHE A CA 1
ATOM 713 C C . PHE A 1 86 ? 23.728 1.374 -25.254 1.00 96.56 86 PHE A C 1
ATOM 715 O O . PHE A 1 86 ? 24.851 1.149 -25.699 1.00 96.56 86 PHE A O 1
ATOM 722 N N . LEU A 1 87 ? 22.690 1.676 -26.042 1.00 96.62 87 LEU A N 1
ATOM 723 C CA . LEU A 1 87 ? 22.757 1.654 -27.505 1.00 96.62 87 LEU A CA 1
ATOM 724 C C . LEU A 1 87 ? 23.589 2.794 -28.103 1.00 96.62 87 LEU A C 1
ATOM 726 O O . LEU A 1 87 ? 24.180 2.591 -29.152 1.00 96.62 87 LEU A O 1
ATOM 730 N N . LYS A 1 88 ? 23.718 3.952 -27.439 1.00 94.81 88 LYS A N 1
ATOM 731 C CA . LYS A 1 88 ? 24.624 5.036 -27.885 1.00 94.81 88 LYS A CA 1
ATOM 732 C C . LYS A 1 88 ? 26.099 4.627 -27.966 1.00 94.81 88 LYS A C 1
ATOM 734 O O . LYS A 1 88 ? 26.893 5.350 -28.561 1.00 94.81 88 LYS A O 1
ATOM 739 N N . ARG A 1 89 ? 26.489 3.550 -27.277 1.00 84.19 89 ARG A N 1
ATOM 740 C CA . ARG A 1 89 ? 27.879 3.075 -27.199 1.00 84.19 89 ARG A CA 1
ATOM 741 C C . ARG A 1 89 ? 28.226 2.020 -28.254 1.00 84.19 89 ARG A C 1
ATOM 743 O O . ARG A 1 89 ? 29.375 1.583 -28.274 1.00 84.19 89 ARG A O 1
ATOM 750 N N . PHE A 1 90 ? 27.259 1.619 -29.078 1.00 78.88 90 PHE A N 1
ATOM 751 C CA . PHE A 1 90 ? 27.439 0.756 -30.247 1.00 78.88 90 PHE A CA 1
ATOM 752 C C . PHE A 1 90 ? 27.289 1.584 -31.522 1.00 78.88 90 PHE A C 1
ATOM 754 O O . PHE A 1 90 ? 27.979 1.239 -32.505 1.00 78.88 90 PHE A O 1
#

Solvent-accessible surface area (backbone atoms only — not comparable to full-atom values): 5193 Å² total; per-residue (Å²): 134,55,73,66,55,55,52,49,47,53,52,50,38,50,58,53,26,78,40,18,84,82,38,69,46,42,32,73,62,42,54,90,97,46,76,64,38,74,50,85,52,70,69,52,56,74,78,38,60,61,68,58,54,52,52,47,53,55,51,51,59,60,49,49,59,53,51,49,53,50,51,51,54,49,52,55,52,50,55,48,53,54,50,54,60,56,56,74,77,109

Sequence (90 aa):
ADDIEKILCHKFMRFMMMRAEHFTVLRRKPVEGYDISFLITNTHTEQMYKHKLVDFIIHFMEEIDKEISAMKLAVNSRARISAEEFLKRF

Secondary structure (DSSP, 8-state):
--HHHHHHHHHHHHHHHTTTTTSTTB-SSPPTT-S--B---HHHHHHS-HHHHHHHHHHHHHHHHHHHHHHHHHHHHHHHHHHHHHHTT-